Protein AF-A0A196SJ49-F1 (afdb_monomer_lite)

Foldseek 3Di:
DEAEALPDQDLVPAQDEDADEQDQPAAEAHYHHNDHQQYQ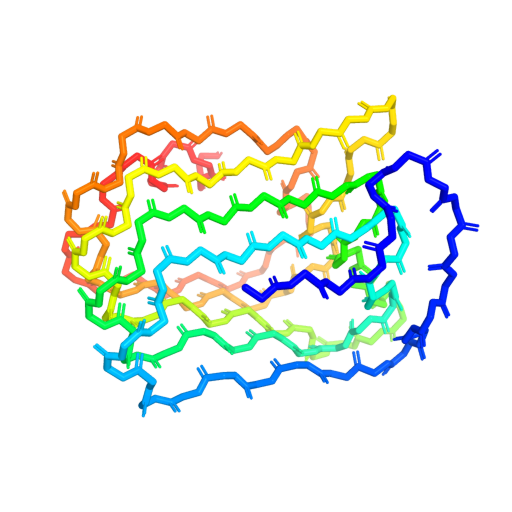YYHDENHANHAYYEYHANHQQHNLPDPRREYYAENHQNHAEDEYDDDHFQHQHNHAEYEAYRPQNHAYYYGPNHPVRYHYYHYYDHRYPVVVVVD

Radius of gyration: 13.35 Å; chains: 1; bounding box: 31×32×30 Å

InterPro domains:
  IPR032675 Leucine-rich repeat domain superfamily [G3DSA:3.80.10.10] (4-129)

Organism: Blastocystis sp. subtype 1 (strain ATCC 50177 / NandII) (NCBI:txid478820)

Structure (mmCIF, N/CA/C/O backbone):
data_AF-A0A196SJ49-F1
#
_entry.id   AF-A0A196SJ49-F1
#
loop_
_atom_site.group_PDB
_atom_site.id
_atom_site.type_symbol
_atom_site.label_atom_id
_atom_site.label_alt_id
_atom_site.label_comp_id
_atom_site.label_asym_id
_atom_site.label_entity_id
_atom_site.label_seq_id
_atom_site.pdbx_PDB_ins_code
_atom_site.Cartn_x
_atom_site.Cartn_y
_atom_site.Cartn_z
_atom_site.occupancy
_atom_site.B_iso_or_equiv
_atom_site.auth_seq_id
_atom_site.auth_comp_id
_atom_site.auth_asym_id
_atom_site.auth_atom_id
_atom_site.pdbx_PDB_model_num
ATOM 1 N N . MET A 1 1 ? -11.514 -10.334 -0.960 1.00 74.88 1 MET A N 1
ATOM 2 C CA . MET A 1 1 ? -11.304 -10.420 -2.417 1.00 74.88 1 MET A CA 1
ATOM 3 C C . MET A 1 1 ? -9.880 -10.867 -2.589 1.00 74.88 1 MET A C 1
ATOM 5 O O . MET A 1 1 ? -9.000 -10.219 -2.029 1.00 74.88 1 MET A O 1
ATOM 9 N N . ASP A 1 2 ? -9.698 -11.967 -3.303 1.00 69.19 2 ASP A N 1
ATOM 10 C CA . ASP A 1 2 ? -8.386 -12.555 -3.530 1.00 69.19 2 ASP A CA 1
ATOM 11 C C . ASP A 1 2 ? -8.040 -12.344 -5.001 1.00 69.19 2 ASP A C 1
ATOM 13 O O . ASP A 1 2 ? -8.833 -12.682 -5.881 1.00 69.19 2 ASP A O 1
ATOM 17 N N . ILE A 1 3 ? -6.898 -11.711 -5.261 1.00 69.75 3 ILE A N 1
ATOM 18 C CA . ILE A 1 3 ? -6.415 -11.431 -6.614 1.00 69.75 3 ILE A CA 1
ATOM 19 C C . ILE A 1 3 ? -5.049 -12.086 -6.779 1.00 69.75 3 ILE A C 1
ATOM 21 O O . ILE A 1 3 ? -4.051 -11.569 -6.282 1.00 69.75 3 ILE A O 1
ATOM 25 N N . GLY A 1 4 ? -5.007 -13.209 -7.498 1.00 57.66 4 GLY A N 1
ATOM 26 C CA . GLY A 1 4 ? -3.800 -14.024 -7.663 1.00 57.66 4 GLY A CA 1
ATOM 27 C C . GLY A 1 4 ? -3.528 -14.955 -6.475 1.00 57.66 4 GLY A C 1
ATOM 28 O O . GLY A 1 4 ? -4.192 -14.888 -5.442 1.00 57.66 4 GLY A O 1
ATOM 29 N N . CYS A 1 5 ? -2.551 -15.850 -6.636 1.00 54.16 5 CYS A N 1
ATOM 30 C CA . CYS A 1 5 ? -2.076 -16.726 -5.565 1.00 54.16 5 CYS A CA 1
ATOM 31 C C . CYS A 1 5 ? -0.872 -16.073 -4.874 1.00 54.16 5 CYS A C 1
ATOM 33 O O . CYS A 1 5 ? 0.047 -15.606 -5.544 1.00 54.16 5 CYS A O 1
ATOM 35 N N . VAL A 1 6 ? -0.880 -16.015 -3.540 1.00 56.84 6 VAL A N 1
ATOM 3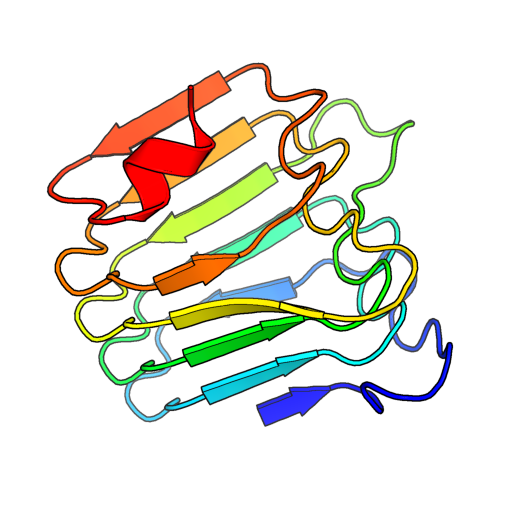6 C CA . VAL A 1 6 ? 0.213 -15.416 -2.742 1.00 56.84 6 VAL A CA 1
ATOM 37 C C . VAL A 1 6 ? 1.528 -16.178 -2.935 1.00 56.84 6 VAL A C 1
ATOM 39 O O . VAL A 1 6 ? 2.589 -15.563 -2.917 1.00 56.84 6 VAL A O 1
ATOM 42 N N . ASP A 1 7 ? 1.438 -17.470 -3.254 1.00 54.31 7 ASP A N 1
ATOM 43 C CA . ASP A 1 7 ? 2.579 -18.384 -3.342 1.00 54.31 7 ASP A CA 1
ATOM 44 C C . ASP A 1 7 ? 3.108 -18.606 -4.774 1.00 54.31 7 ASP A C 1
ATOM 46 O O . ASP A 1 7 ? 4.083 -19.331 -4.965 1.00 54.31 7 ASP A O 1
ATOM 50 N N . LEU A 1 8 ? 2.493 -18.002 -5.802 1.00 53.53 8 LEU A N 1
ATOM 51 C CA . LEU A 1 8 ? 2.914 -18.150 -7.203 1.00 53.53 8 LEU A CA 1
ATOM 52 C C . LEU A 1 8 ? 3.214 -16.790 -7.835 1.00 53.53 8 LEU A C 1
ATOM 54 O O . LEU A 1 8 ? 2.376 -15.888 -7.827 1.00 53.53 8 LEU A O 1
ATOM 58 N N . LEU A 1 9 ? 4.394 -16.680 -8.452 1.00 51.44 9 LEU A N 1
ATOM 59 C CA . LEU A 1 9 ? 4.791 -15.536 -9.273 1.00 51.44 9 LEU A CA 1
ATOM 60 C C . LEU A 1 9 ? 3.894 -15.484 -10.510 1.00 51.44 9 LEU A C 1
ATOM 62 O O . LEU A 1 9 ? 4.105 -16.205 -11.485 1.00 51.44 9 LEU A O 1
ATOM 66 N N . SER A 1 10 ? 2.851 -14.665 -10.458 1.00 55.34 10 SER A N 1
ATOM 67 C CA . SER A 1 10 ? 1.924 -14.504 -11.568 1.00 55.34 10 SER A CA 1
ATOM 68 C C . SER A 1 10 ? 1.679 -13.017 -11.761 1.00 55.34 10 SER A C 1
ATOM 70 O O . SER A 1 10 ? 1.013 -12.373 -10.957 1.00 55.34 10 SER A O 1
ATOM 72 N N . CYS A 1 11 ? 2.218 -12.439 -12.839 1.00 58.91 11 CYS A N 1
ATOM 73 C CA . CYS A 1 11 ? 1.974 -11.030 -13.147 1.00 58.91 11 CYS A CA 1
ATOM 74 C C . CYS A 1 11 ? 0.578 -10.823 -13.758 1.00 58.91 11 CYS A C 1
ATOM 76 O O . CYS A 1 11 ? 0.440 -10.306 -14.865 1.00 58.91 11 CYS A O 1
ATOM 78 N N . VAL A 1 12 ? -0.471 -11.263 -13.051 1.00 62.25 12 VAL A N 1
ATOM 79 C CA . VAL A 1 12 ? -1.860 -11.322 -13.547 1.00 62.25 12 VAL A CA 1
ATOM 80 C C . VAL A 1 12 ? -2.383 -9.935 -13.952 1.00 62.25 12 VAL A C 1
ATOM 82 O O . VAL A 1 12 ? -3.321 -9.837 -14.734 1.00 62.25 12 VAL A O 1
ATOM 85 N N . PHE A 1 13 ? -1.738 -8.859 -13.485 1.00 74.81 13 PHE A N 1
ATOM 86 C CA . PHE A 1 13 ? -2.115 -7.473 -13.765 1.00 74.81 13 PHE A CA 1
ATOM 87 C C . PHE A 1 13 ? -0.904 -6.535 -13.922 1.00 74.81 13 PHE A C 1
ATOM 89 O O . PHE A 1 13 ? -0.930 -5.404 -13.441 1.00 74.81 13 PHE A O 1
ATOM 96 N N . CYS A 1 14 ? 0.173 -6.998 -14.567 1.00 78.69 14 CYS A N 1
ATOM 97 C CA . CYS A 1 14 ? 1.337 -6.160 -14.894 1.00 78.69 14 CYS A CA 1
ATOM 98 C C . CYS A 1 14 ? 0.900 -4.806 -15.494 1.00 78.69 14 CYS A C 1
ATOM 100 O O . CYS A 1 14 ? 0.108 -4.780 -16.435 1.00 78.69 14 CYS A O 1
ATOM 102 N N . PHE A 1 15 ? 1.432 -3.699 -14.968 1.00 85.19 15 PHE A N 1
ATOM 103 C CA . PHE A 1 15 ? 1.126 -2.312 -15.366 1.00 85.19 15 PHE A CA 1
ATOM 104 C C . PHE A 1 15 ? -0.304 -1.816 -15.107 1.00 85.19 15 PHE A C 1
ATOM 106 O O . PHE A 1 15 ? -0.585 -0.638 -15.332 1.00 85.19 15 PHE A O 1
ATOM 113 N N . ALA A 1 16 ? -1.215 -2.662 -14.625 1.00 91.00 16 ALA A N 1
ATOM 114 C CA . ALA A 1 16 ? -2.564 -2.218 -14.309 1.00 91.00 16 ALA A CA 1
ATOM 115 C C . ALA A 1 16 ? -2.577 -1.403 -13.009 1.00 91.00 16 ALA A C 1
ATOM 117 O O . ALA A 1 16 ? -1.851 -1.695 -12.058 1.00 91.00 16 ALA A O 1
ATOM 118 N N . ASN A 1 17 ? -3.457 -0.408 -12.957 1.00 94.06 17 ASN A N 1
ATOM 119 C CA . ASN A 1 17 ? -3.767 0.333 -11.739 1.00 94.06 17 ASN A CA 1
ATOM 120 C C . ASN A 1 17 ? -4.953 -0.315 -11.018 1.00 94.06 17 ASN A C 1
ATOM 122 O O . ASN A 1 17 ? -5.775 -0.986 -11.648 1.00 94.06 17 ASN A O 1
ATOM 126 N N . LEU A 1 18 ? -5.070 -0.078 -9.712 1.00 96.12 18 LEU A N 1
ATOM 127 C CA . LEU A 1 18 ? -6.206 -0.547 -8.921 1.00 96.12 18 LEU A CA 1
ATOM 128 C C . LEU A 1 18 ? -6.837 0.606 -8.148 1.00 96.12 18 LEU A C 1
ATOM 130 O O . LEU A 1 18 ? -6.165 1.288 -7.380 1.00 96.12 18 LEU A O 1
ATOM 134 N N . GLU A 1 19 ? -8.148 0.768 -8.298 1.00 97.75 19 GLU A N 1
ATOM 135 C CA . GLU A 1 19 ? -8.932 1.706 -7.501 1.00 97.75 19 GLU A CA 1
ATOM 136 C C . GLU A 1 19 ? -10.158 1.002 -6.930 1.00 97.75 19 GLU A C 1
ATOM 138 O O . GLU A 1 19 ? -11.040 0.563 -7.666 1.00 97.75 19 GLU A O 1
ATOM 143 N N . LEU A 1 20 ? -10.212 0.895 -5.605 1.00 97.81 20 LEU A N 1
ATOM 144 C CA . LEU A 1 20 ? -11.351 0.368 -4.868 1.00 97.81 20 LEU A CA 1
ATOM 145 C C . LEU A 1 20 ? -11.906 1.485 -3.994 1.00 97.81 20 LEU A C 1
ATOM 147 O O . LEU A 1 20 ? -11.235 1.954 -3.074 1.00 97.81 20 LEU A O 1
ATOM 151 N N . ARG A 1 21 ? -13.136 1.903 -4.301 1.00 98.44 21 ARG A N 1
ATOM 152 C CA . ARG A 1 21 ? -13.823 2.994 -3.610 1.00 98.44 21 ARG A CA 1
ATOM 153 C C . ARG A 1 21 ? -15.213 2.567 -3.172 1.00 98.44 21 ARG A C 1
ATOM 155 O O . ARG A 1 21 ? -15.887 1.862 -3.921 1.00 98.44 21 ARG A O 1
ATOM 162 N N . ASN A 1 22 ? -15.662 3.047 -2.015 1.00 98.06 22 ASN A N 1
ATOM 163 C CA . ASN A 1 22 ? -17.053 2.920 -1.565 1.00 98.06 22 ASN A CA 1
ATOM 164 C C . ASN A 1 22 ? -17.558 1.467 -1.532 1.00 98.06 22 ASN A C 1
ATOM 166 O O . ASN A 1 22 ? -18.639 1.153 -2.036 1.00 98.06 22 ASN A O 1
ATOM 170 N N . LEU A 1 23 ? -16.777 0.560 -0.938 1.00 97.56 23 LEU A N 1
ATOM 171 C CA . LEU A 1 23 ? -17.156 -0.850 -0.786 1.00 97.56 23 LEU A CA 1
ATOM 172 C C . LEU A 1 23 ? -17.475 -1.152 0.686 1.00 97.56 23 LEU A C 1
ATOM 174 O O . LEU A 1 23 ? -16.639 -1.708 1.403 1.00 97.56 23 LEU A O 1
ATOM 178 N N . PRO A 1 24 ? -18.702 -0.854 1.156 1.00 96.62 24 PRO A N 1
ATOM 179 C CA . PRO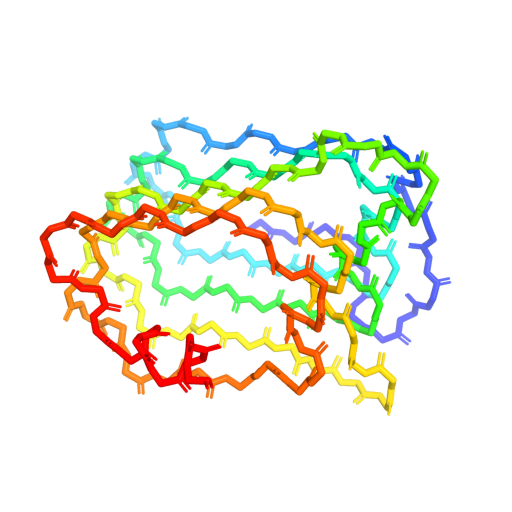 A 1 24 ? -19.055 -0.901 2.575 1.00 96.62 24 PRO A CA 1
ATOM 180 C C . PRO A 1 24 ? -19.104 -2.312 3.165 1.00 96.62 24 PRO A C 1
ATOM 182 O O . PRO A 1 24 ? -19.275 -2.461 4.364 1.00 96.62 24 PRO A O 1
ATOM 185 N N . LYS A 1 25 ? -18.997 -3.361 2.343 1.00 97.44 25 LYS A N 1
ATOM 186 C CA . LYS A 1 25 ? -19.029 -4.762 2.794 1.00 97.44 25 LYS A CA 1
ATOM 187 C C . LYS A 1 25 ? -17.683 -5.473 2.648 1.00 97.44 25 LYS A C 1
ATOM 189 O O . LYS A 1 25 ? -17.576 -6.639 3.028 1.00 97.44 25 LYS A O 1
ATOM 194 N N . LEU A 1 26 ? -16.678 -4.822 2.061 1.00 97.94 26 LEU A N 1
ATOM 195 C CA . LEU A 1 26 ? -15.387 -5.449 1.805 1.00 97.94 26 LEU A CA 1
ATOM 196 C C . LEU A 1 26 ? -14.597 -5.560 3.113 1.00 97.94 26 LEU A C 1
ATOM 198 O O . LEU A 1 26 ? -14.308 -4.551 3.740 1.00 97.94 26 LEU A O 1
ATOM 202 N N . LYS A 1 27 ? -14.244 -6.790 3.503 1.00 97.62 27 LYS A N 1
ATOM 203 C CA . LYS A 1 27 ? -13.587 -7.073 4.793 1.00 97.62 27 LYS A CA 1
ATOM 204 C C . LYS A 1 27 ? -12.091 -7.342 4.701 1.00 97.62 27 LYS A C 1
ATOM 206 O O . LYS A 1 27 ? -11.351 -7.014 5.621 1.00 97.62 27 LYS A O 1
ATOM 211 N N . ALA A 1 28 ? -11.641 -7.946 3.607 1.00 97.44 28 ALA A N 1
ATOM 212 C CA . ALA A 1 28 ? -10.247 -8.331 3.438 1.00 97.44 28 ALA A CA 1
ATOM 213 C C . ALA A 1 28 ? -9.816 -8.237 1.975 1.00 97.44 28 ALA A C 1
ATOM 215 O O . ALA A 1 28 ? -10.588 -8.569 1.061 1.00 97.44 28 ALA A O 1
ATOM 216 N N . LEU A 1 29 ? -8.564 -7.834 1.787 1.00 97.50 29 LEU A N 1
ATOM 217 C CA . LEU A 1 29 ? -7.865 -7.808 0.510 1.00 97.50 29 LEU A CA 1
ATOM 218 C C . LEU A 1 29 ? -6.614 -8.678 0.598 1.00 97.50 29 LEU A C 1
ATOM 220 O O . LEU A 1 29 ? -5.790 -8.489 1.494 1.00 97.50 29 LEU A O 1
ATOM 224 N N . ARG A 1 30 ? -6.481 -9.620 -0.335 1.00 95.50 30 ARG A N 1
ATOM 225 C CA . ARG A 1 30 ? -5.288 -10.453 -0.484 1.00 95.50 30 ARG A CA 1
ATOM 226 C C . ARG A 1 30 ? -4.819 -10.378 -1.927 1.00 95.50 30 ARG A C 1
ATOM 228 O O . ARG A 1 30 ? -5.600 -10.608 -2.852 1.00 95.50 30 ARG A O 1
ATOM 235 N N . PHE A 1 31 ? -3.549 -10.053 -2.102 1.00 92.38 31 PHE A N 1
ATOM 236 C CA . PHE A 1 31 ? -2.921 -9.912 -3.406 1.00 92.38 31 PHE A CA 1
ATOM 237 C C . PHE A 1 31 ? -1.791 -10.923 -3.540 1.00 92.38 31 PHE A C 1
ATOM 239 O O . PHE A 1 31 ? -0.965 -11.051 -2.638 1.00 92.38 31 PHE A O 1
ATOM 246 N N . GLY A 1 32 ? -1.782 -11.637 -4.660 1.00 90.25 32 GLY A N 1
ATOM 247 C CA . GLY A 1 32 ? -0.792 -12.649 -4.985 1.00 90.25 32 GLY A CA 1
ATOM 248 C C . GLY A 1 32 ? 0.615 -12.093 -5.198 1.00 90.25 32 GLY A C 1
ATOM 249 O O . GLY A 1 32 ? 0.802 -10.877 -5.269 1.00 90.25 32 GLY A O 1
ATOM 250 N N . GLY A 1 33 ? 1.597 -12.982 -5.358 1.00 89.81 33 GLY A N 1
ATOM 251 C CA . GLY A 1 33 ? 2.927 -12.585 -5.819 1.00 89.81 33 GLY A CA 1
ATOM 252 C C . GLY A 1 33 ? 2.844 -11.920 -7.198 1.00 89.81 33 GLY A C 1
ATOM 253 O O . GLY A 1 33 ? 2.134 -12.404 -8.076 1.00 89.81 33 GLY A O 1
ATOM 254 N N . ASP A 1 34 ? 3.541 -10.800 -7.383 1.00 89.94 34 ASP A N 1
ATOM 255 C CA . ASP A 1 34 ? 3.540 -9.963 -8.594 1.00 89.94 34 ASP A CA 1
ATOM 256 C C . ASP A 1 34 ? 2.194 -9.326 -8.982 1.00 89.94 34 ASP A C 1
ATOM 258 O O . ASP A 1 34 ? 2.069 -8.712 -10.048 1.00 89.94 34 ASP A O 1
ATOM 262 N N . ALA A 1 35 ? 1.183 -9.393 -8.113 1.00 90.62 35 ALA A N 1
ATOM 263 C CA . ALA A 1 35 ? -0.092 -8.734 -8.363 1.00 90.62 35 ALA A CA 1
ATOM 264 C C . ALA A 1 35 ? 0.104 -7.214 -8.516 1.00 90.62 35 ALA A C 1
ATOM 266 O O . ALA A 1 35 ? 0.672 -6.552 -7.643 1.00 90.62 35 ALA A O 1
ATOM 267 N N . PHE A 1 36 ? -0.376 -6.664 -9.637 1.00 92.56 36 PHE A N 1
ATOM 268 C CA . PHE A 1 36 ? -0.235 -5.244 -9.988 1.00 92.56 36 PHE A CA 1
ATOM 269 C C . PHE A 1 36 ? 1.219 -4.743 -9.968 1.00 92.56 36 PHE A C 1
ATOM 271 O O . PHE A 1 36 ? 1.489 -3.582 -9.659 1.00 92.56 36 PHE A O 1
ATOM 278 N N . GLN A 1 37 ? 2.189 -5.607 -10.284 1.00 92.44 37 GLN A N 1
ATOM 279 C CA . GLN A 1 37 ? 3.569 -5.163 -10.448 1.00 92.44 37 GLN A CA 1
ATOM 280 C C . GLN A 1 37 ? 3.652 -4.103 -11.558 1.00 92.44 37 GLN A C 1
ATOM 282 O O . GLN A 1 37 ? 2.992 -4.206 -12.595 1.00 92.44 37 GLN A O 1
ATOM 287 N N . ARG A 1 38 ? 4.494 -3.088 -11.351 1.00 93.69 38 ARG A N 1
ATOM 288 C CA . ARG A 1 38 ? 4.656 -1.923 -12.231 1.00 93.69 38 ARG A CA 1
ATOM 289 C C . ARG A 1 38 ? 3.376 -1.104 -12.409 1.00 93.69 38 ARG A C 1
ATOM 291 O O . ARG A 1 38 ? 3.239 -0.422 -13.419 1.00 93.69 38 ARG A O 1
ATOM 298 N N . CYS A 1 39 ? 2.452 -1.154 -11.451 1.00 95.44 39 CYS A N 1
ATOM 299 C CA . CYS A 1 39 ? 1.361 -0.191 -11.397 1.00 95.44 39 CYS A CA 1
ATOM 300 C C . CYS A 1 39 ? 1.902 1.232 -11.220 1.00 95.44 39 CYS A C 1
ATOM 302 O O . CYS A 1 39 ? 2.983 1.440 -10.656 1.00 95.44 39 CYS A O 1
ATOM 304 N N . ASN A 1 40 ? 1.096 2.204 -11.628 1.00 96.88 40 ASN A N 1
ATOM 305 C CA . ASN A 1 40 ? 1.360 3.620 -11.400 1.00 96.88 40 ASN A CA 1
ATOM 306 C C . ASN A 1 40 ? 0.459 4.183 -10.290 1.00 96.88 40 ASN A C 1
ATOM 308 O O . ASN A 1 40 ? 0.776 5.201 -9.679 1.00 96.88 40 ASN A O 1
ATOM 312 N N . ARG A 1 41 ? -0.670 3.523 -10.006 1.00 97.69 41 ARG A N 1
ATOM 313 C CA . ARG A 1 41 ? -1.673 4.020 -9.068 1.00 97.69 41 ARG A CA 1
ATOM 314 C C . ARG A 1 41 ? -2.370 2.908 -8.290 1.00 97.69 41 ARG A C 1
ATOM 316 O O . ARG A 1 41 ? -2.893 1.961 -8.882 1.00 97.69 41 ARG A O 1
ATOM 323 N N . LEU A 1 42 ? -2.435 3.084 -6.970 1.00 98.12 42 LEU A N 1
ATOM 324 C CA . LEU A 1 42 ? -3.266 2.297 -6.060 1.00 98.12 42 LEU A CA 1
ATOM 325 C C . LEU A 1 42 ? -4.123 3.229 -5.196 1.00 98.12 42 LEU A C 1
ATOM 327 O O . LEU A 1 42 ? -3.588 4.039 -4.441 1.00 98.12 42 LEU A O 1
ATOM 331 N N . VAL A 1 43 ? -5.446 3.074 -5.265 1.00 98.62 43 VAL A N 1
ATOM 332 C CA . VAL A 1 43 ? -6.403 3.792 -4.414 1.00 98.62 43 VAL A CA 1
ATOM 333 C C . VAL A 1 43 ? -7.262 2.804 -3.640 1.00 98.62 43 VAL A C 1
ATOM 335 O O . VAL A 1 43 ? -7.982 2.007 -4.240 1.00 98.62 43 VAL A O 1
ATOM 338 N N . LEU A 1 44 ? -7.222 2.897 -2.313 1.00 98.62 44 LEU A N 1
ATOM 339 C CA . LEU A 1 44 ? -8.130 2.215 -1.394 1.00 98.62 44 LEU A CA 1
ATOM 340 C C . LEU A 1 44 ? -8.815 3.278 -0.534 1.00 98.62 44 LEU A C 1
ATOM 342 O O . LEU A 1 44 ? -8.188 3.882 0.339 1.00 98.62 44 LEU A O 1
ATOM 346 N N . GLU A 1 45 ? -10.090 3.531 -0.814 1.00 98.69 45 GLU A N 1
ATOM 347 C CA . GLU A 1 45 ? -10.824 4.662 -0.248 1.00 98.69 45 GLU A CA 1
ATOM 348 C C . GLU A 1 45 ? -12.236 4.258 0.186 1.00 98.69 45 GLU A C 1
ATOM 350 O O . GLU A 1 45 ? -12.932 3.530 -0.521 1.00 98.69 45 GLU A O 1
ATOM 355 N N . ASP A 1 46 ? -12.664 4.734 1.355 1.00 98.62 46 ASP A N 1
ATOM 356 C CA . ASP A 1 46 ? -14.018 4.523 1.880 1.00 98.62 46 ASP A CA 1
ATOM 357 C C . ASP A 1 46 ? -14.401 3.031 1.932 1.00 98.62 46 ASP A C 1
ATOM 359 O O . ASP A 1 46 ? -15.394 2.567 1.357 1.00 98.62 46 ASP A O 1
ATOM 363 N N . LEU A 1 47 ? -13.574 2.258 2.646 1.00 98.62 47 LEU A N 1
ATOM 364 C CA . LEU A 1 47 ? -13.758 0.822 2.886 1.00 98.62 47 LEU A CA 1
ATOM 365 C C . LEU A 1 47 ? -13.990 0.590 4.394 1.00 98.62 47 LEU A C 1
ATOM 367 O O . LEU A 1 47 ? -13.106 0.092 5.096 1.00 98.62 47 LEU A O 1
ATOM 371 N N . PRO A 1 48 ? -15.166 0.973 4.932 1.00 98.25 48 PRO A N 1
ATOM 372 C CA . PRO A 1 48 ? -15.406 1.070 6.376 1.00 98.25 48 PRO A CA 1
ATOM 373 C C . PRO A 1 48 ? -15.333 -0.266 7.124 1.00 98.25 48 PRO A C 1
ATOM 375 O O . PRO A 1 48 ? -15.063 -0.279 8.322 1.00 98.25 48 PRO A O 1
ATOM 378 N N . GLU A 1 49 ? -15.550 -1.385 6.430 1.00 98.56 49 GLU A N 1
ATOM 379 C CA . GLU A 1 49 ? -15.499 -2.733 7.008 1.00 98.56 49 GLU A CA 1
ATOM 380 C C . GLU A 1 49 ? -14.177 -3.465 6.741 1.00 98.56 49 GLU A C 1
ATOM 382 O O . GLU A 1 49 ? -14.026 -4.612 7.164 1.00 98.56 49 GLU A O 1
ATOM 387 N N . LEU A 1 50 ? -13.214 -2.831 6.060 1.00 98.75 50 LEU A N 1
ATOM 388 C CA . LEU A 1 50 ? -11.945 -3.462 5.713 1.00 98.75 50 LEU A CA 1
ATOM 389 C C . LEU A 1 50 ? -11.071 -3.601 6.958 1.00 98.75 50 LEU A C 1
ATOM 391 O O . LEU A 1 50 ? -10.696 -2.608 7.571 1.00 98.75 50 LEU A O 1
ATOM 395 N N . THR A 1 51 ? -10.710 -4.835 7.303 1.00 98.62 51 THR A N 1
ATOM 396 C CA . THR A 1 51 ? -9.913 -5.143 8.496 1.00 98.62 51 THR A CA 1
ATOM 397 C C . THR A 1 51 ? -8.470 -5.504 8.183 1.00 98.62 51 THR A C 1
ATOM 399 O O . THR A 1 51 ? -7.599 -5.280 9.026 1.00 98.62 51 THR A O 1
ATOM 402 N N . SER A 1 52 ? -8.201 -6.051 6.994 1.00 98.38 52 SER A N 1
ATOM 403 C CA . SER A 1 52 ? -6.873 -6.542 6.623 1.00 98.38 52 SER A CA 1
ATOM 404 C C . SER A 1 52 ? -6.540 -6.362 5.143 1.00 98.38 52 SER A C 1
ATOM 406 O O . SER A 1 52 ? -7.375 -6.575 4.258 1.00 98.38 52 SER A O 1
ATOM 408 N N . ILE A 1 53 ? -5.278 -6.009 4.891 1.00 98.12 53 ILE A N 1
ATOM 409 C CA . ILE A 1 53 ? -4.646 -6.004 3.572 1.00 98.12 53 ILE A CA 1
ATOM 410 C C . ILE A 1 53 ? -3.371 -6.845 3.658 1.00 98.12 53 ILE A C 1
ATOM 412 O O . ILE A 1 53 ? -2.511 -6.578 4.499 1.00 98.12 53 ILE A O 1
ATOM 416 N N . GLN A 1 54 ? -3.254 -7.832 2.774 1.00 96.88 54 GLN A N 1
ATOM 417 C CA . GLN A 1 54 ? -2.072 -8.679 2.638 1.00 96.88 54 GLN A CA 1
ATOM 418 C C . GLN A 1 54 ? -1.594 -8.677 1.188 1.00 96.88 54 GLN A C 1
ATOM 420 O O . GLN A 1 54 ? -2.383 -8.876 0.262 1.00 96.88 54 GLN A O 1
ATOM 425 N N . MET A 1 55 ? -0.301 -8.455 0.999 1.00 94.88 55 MET A N 1
ATOM 426 C CA . MET A 1 55 ? 0.366 -8.424 -0.298 1.00 94.88 55 MET A CA 1
ATOM 427 C C . MET A 1 55 ? 1.432 -9.514 -0.360 1.00 94.88 55 MET A C 1
ATOM 429 O O . MET A 1 55 ? 2.214 -9.659 0.573 1.00 94.88 55 MET A O 1
ATOM 433 N N . GLY A 1 56 ? 1.463 -10.272 -1.452 1.00 92.69 56 GLY A N 1
ATOM 434 C CA . GLY A 1 56 ? 2.527 -11.229 -1.731 1.00 92.69 56 GLY A CA 1
ATOM 435 C C . GLY A 1 56 ? 3.807 -10.563 -2.236 1.00 92.69 56 GLY A C 1
ATOM 436 O O . GLY A 1 56 ? 3.924 -9.335 -2.314 1.00 92.69 56 GLY A O 1
ATOM 437 N N . GLU A 1 57 ? 4.768 -11.400 -2.621 1.00 90.19 57 GLU A N 1
ATOM 438 C CA . GLU A 1 57 ? 6.074 -10.960 -3.106 1.00 90.19 57 GLU A CA 1
ATOM 439 C C . GLU A 1 57 ? 5.933 -9.981 -4.281 1.00 90.19 57 GLU A C 1
ATOM 441 O O . GLU A 1 57 ? 5.190 -10.256 -5.218 1.00 90.19 57 GLU A O 1
ATOM 446 N N . ARG A 1 58 ? 6.646 -8.842 -4.252 1.00 90.44 58 ARG A N 1
ATOM 447 C CA . ARG A 1 58 ? 6.666 -7.828 -5.336 1.00 90.44 58 ARG A CA 1
ATOM 448 C C . ARG A 1 58 ? 5.293 -7.263 -5.763 1.00 90.44 58 ARG A C 1
ATOM 450 O O . ARG A 1 58 ? 5.220 -6.474 -6.710 1.00 90.44 58 ARG A O 1
ATOM 457 N N . ALA A 1 59 ? 4.211 -7.589 -5.054 1.00 92.56 59 ALA A N 1
ATOM 458 C CA . ALA A 1 59 ? 2.894 -7.026 -5.317 1.00 92.56 59 ALA A CA 1
ATOM 459 C C . ALA A 1 59 ? 2.913 -5.515 -5.063 1.00 92.56 59 ALA A C 1
ATOM 461 O O . ALA A 1 59 ? 3.451 -5.066 -4.048 1.00 92.56 59 ALA A O 1
ATOM 462 N N . PHE A 1 60 ? 2.345 -4.730 -5.978 1.00 94.62 60 PHE A N 1
ATOM 463 C CA . PHE A 1 60 ? 2.397 -3.261 -5.947 1.00 94.62 60 PHE A CA 1
ATOM 464 C C . PHE A 1 60 ? 3.813 -2.673 -5.801 1.00 94.62 60 PHE A C 1
ATOM 466 O O . PHE A 1 60 ? 4.003 -1.620 -5.187 1.00 94.62 60 PHE A O 1
ATOM 473 N N . THR A 1 61 ? 4.840 -3.328 -6.344 1.00 95.06 61 THR A N 1
ATOM 474 C CA . THR A 1 61 ? 6.085 -2.624 -6.674 1.00 95.06 61 THR A CA 1
ATOM 475 C C . THR A 1 61 ? 5.791 -1.688 -7.844 1.00 95.06 61 THR A C 1
ATOM 477 O O . THR A 1 61 ? 5.489 -2.164 -8.938 1.00 95.06 61 THR A O 1
ATOM 480 N N . PHE A 1 62 ? 5.852 -0.374 -7.621 1.00 96.06 62 PHE A N 1
ATOM 481 C CA . PHE A 1 62 ? 5.479 0.616 -8.631 1.00 96.06 62 PHE A CA 1
ATOM 482 C C . PHE A 1 62 ? 6.491 0.671 -9.779 1.00 96.06 62 PHE A C 1
ATOM 484 O O . PHE A 1 62 ? 7.629 0.199 -9.673 1.00 96.06 62 PHE A O 1
ATOM 491 N N . ASN A 1 63 ? 6.070 1.242 -10.905 1.00 95.00 63 ASN A N 1
ATOM 492 C CA . ASN A 1 63 ? 6.926 1.399 -12.070 1.00 95.00 63 ASN A CA 1
ATOM 493 C C . ASN A 1 63 ? 8.045 2.423 -11.811 1.00 95.00 63 ASN A C 1
ATOM 495 O O . ASN A 1 63 ? 7.793 3.619 -11.715 1.00 95.00 63 ASN A O 1
ATOM 499 N N . ALA A 1 64 ? 9.299 1.974 -11.769 1.00 94.31 64 ALA A N 1
ATOM 500 C CA . ALA A 1 64 ? 10.457 2.840 -11.525 1.00 94.31 64 ALA A CA 1
ATOM 501 C C . ALA A 1 64 ? 10.692 3.919 -12.603 1.00 94.31 64 ALA A C 1
ATOM 503 O O . ALA A 1 64 ? 11.425 4.871 -12.354 1.00 94.31 64 ALA A O 1
ATOM 504 N N . GLN A 1 65 ? 10.114 3.764 -13.798 1.00 93.12 65 GLN A N 1
ATOM 505 C CA . GLN A 1 65 ? 10.228 4.740 -14.888 1.00 93.12 65 GLN A CA 1
ATOM 506 C C . GLN A 1 65 ? 9.092 5.771 -14.887 1.00 93.12 65 GLN A C 1
ATOM 508 O O . GLN A 1 65 ? 9.167 6.749 -15.626 1.00 93.12 65 GLN A O 1
ATOM 513 N N . GLU A 1 66 ? 8.051 5.566 -14.077 1.00 91.06 66 GLU A N 1
ATOM 514 C CA . GLU A 1 66 ? 6.906 6.466 -14.012 1.00 91.06 66 GLU A CA 1
ATOM 515 C C . GLU A 1 66 ? 7.166 7.601 -13.005 1.00 91.06 66 GLU A C 1
ATOM 517 O O . GLU A 1 66 ? 7.327 7.335 -11.811 1.00 91.06 66 GLU A O 1
ATOM 522 N N . PRO A 1 67 ? 7.172 8.879 -13.429 1.00 88.38 67 PRO A N 1
ATOM 523 C CA . PRO A 1 67 ? 7.370 10.003 -12.515 1.00 88.38 67 PRO A CA 1
ATOM 524 C C . PRO A 1 67 ? 6.202 10.211 -11.538 1.00 88.38 67 PRO A C 1
ATOM 526 O O . PRO A 1 67 ? 6.414 10.764 -10.456 1.00 88.38 67 PRO A O 1
ATOM 529 N N . HIS A 1 68 ? 4.989 9.752 -11.858 1.00 91.31 68 HIS A N 1
ATOM 530 C CA . HIS A 1 68 ? 3.773 10.045 -11.090 1.00 91.31 68 HIS A CA 1
ATOM 531 C C . HIS A 1 68 ? 3.141 8.821 -10.414 1.00 91.31 68 HIS A C 1
ATOM 533 O O . HIS A 1 68 ? 1.935 8.604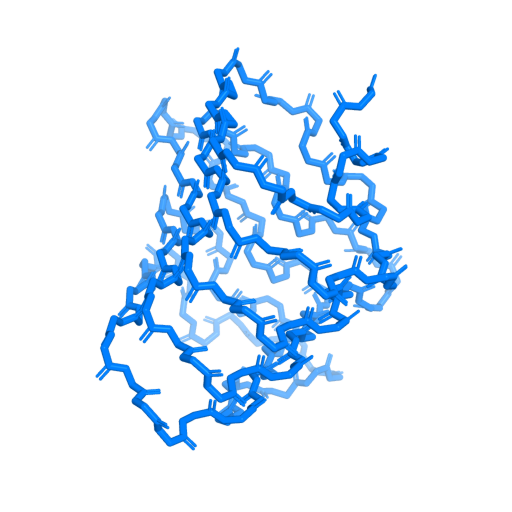 -10.496 1.00 91.31 68 HIS A O 1
ATOM 539 N N . ASN A 1 69 ? 3.947 8.050 -9.683 1.00 96.88 69 ASN A N 1
ATOM 540 C CA . ASN A 1 69 ? 3.442 6.941 -8.876 1.00 96.88 69 ASN A CA 1
ATOM 541 C C . ASN A 1 69 ? 2.686 7.421 -7.626 1.00 96.88 69 ASN A C 1
ATOM 543 O O . ASN A 1 69 ? 3.262 8.119 -6.782 1.00 96.88 69 ASN A O 1
ATOM 547 N N . GLU A 1 70 ? 1.427 7.003 -7.485 1.00 97.94 70 GLU A N 1
ATOM 548 C CA . GLU A 1 70 ? 0.510 7.457 -6.432 1.00 97.94 70 GLU A CA 1
ATOM 549 C C . GLU A 1 70 ? -0.091 6.295 -5.620 1.00 97.94 70 GLU A C 1
ATOM 551 O O . GLU A 1 70 ? -0.654 5.343 -6.166 1.00 97.94 70 GLU A O 1
ATOM 556 N N . LEU A 1 71 ? -0.020 6.416 -4.292 1.00 98.31 71 LEU A N 1
ATOM 557 C CA . LEU A 1 71 ? -0.719 5.569 -3.327 1.00 98.31 71 LEU A CA 1
ATOM 558 C C . LEU A 1 71 ? -1.685 6.413 -2.494 1.00 98.31 71 LEU A C 1
ATOM 560 O O . LEU A 1 71 ? -1.263 7.358 -1.828 1.00 98.31 71 LEU A O 1
ATOM 564 N N . VAL A 1 72 ? -2.955 6.016 -2.457 1.00 98.69 72 VAL A N 1
ATOM 565 C CA . VAL A 1 72 ? -3.984 6.629 -1.611 1.00 98.69 72 VAL A CA 1
ATOM 566 C C . VAL A 1 72 ? -4.605 5.572 -0.703 1.00 98.69 72 VAL A C 1
ATOM 568 O O . VAL A 1 72 ? -5.192 4.603 -1.183 1.00 98.69 72 VAL A O 1
ATOM 571 N N . LEU A 1 73 ? -4.498 5.782 0.610 1.00 98.38 73 LEU A N 1
ATOM 572 C CA . LEU A 1 73 ? -5.160 5.002 1.655 1.00 98.38 73 LEU A CA 1
ATOM 573 C C . LEU A 1 73 ? -6.010 5.955 2.499 1.00 98.38 73 LEU A C 1
ATOM 575 O O . LEU A 1 73 ? -5.475 6.679 3.338 1.00 98.38 73 LEU A O 1
ATOM 579 N N . ARG A 1 74 ? -7.324 5.982 2.273 1.00 98.62 74 ARG A N 1
ATOM 580 C CA . ARG A 1 74 ? -8.221 6.951 2.916 1.00 98.62 74 ARG A CA 1
ATOM 581 C C . ARG A 1 74 ? -9.437 6.271 3.531 1.00 98.62 74 ARG A C 1
ATOM 583 O O . ARG A 1 74 ? -10.065 5.429 2.898 1.00 98.62 74 ARG A O 1
ATOM 590 N N . ASN A 1 75 ? -9.804 6.697 4.738 1.00 98.38 75 ASN A N 1
ATOM 591 C CA . ASN A 1 75 ? -11.037 6.296 5.418 1.00 98.38 75 ASN A CA 1
ATOM 592 C C . ASN A 1 75 ? -11.178 4.769 5.509 1.00 98.38 75 ASN A C 1
ATOM 594 O O . ASN A 1 75 ? -12.145 4.172 5.029 1.00 98.38 75 ASN A O 1
ATOM 598 N N . LEU A 1 76 ? -10.200 4.137 6.164 1.00 98.50 76 LEU A N 1
ATOM 599 C CA . LEU A 1 76 ? -10.198 2.700 6.459 1.00 98.50 76 LEU A CA 1
ATOM 600 C C . LEU A 1 76 ? -10.271 2.503 7.987 1.00 98.50 76 LEU A C 1
ATOM 602 O O . LEU A 1 76 ? -9.321 2.014 8.604 1.00 98.50 76 LEU A O 1
ATOM 606 N N . PRO A 1 77 ? -11.379 2.916 8.636 1.00 98.31 77 PRO A N 1
ATOM 607 C CA . PRO A 1 77 ? -11.467 3.046 10.088 1.00 98.31 77 PRO A CA 1
ATOM 608 C C . PRO A 1 77 ? -11.260 1.735 10.845 1.00 98.31 77 PRO A C 1
ATOM 610 O O . PRO A 1 77 ? -10.791 1.776 11.975 1.00 98.31 77 PRO A O 1
ATOM 613 N N . LYS A 1 78 ? -11.585 0.586 10.239 1.00 98.69 78 LYS A N 1
ATOM 614 C CA . LYS A 1 78 ? -11.431 -0.743 10.851 1.00 98.69 78 LYS A CA 1
ATOM 615 C C . LYS A 1 78 ? -10.166 -1.480 10.418 1.00 98.69 78 LYS A C 1
ATOM 617 O O . LYS A 1 78 ? -9.968 -2.620 10.840 1.00 98.69 78 LYS A O 1
ATOM 622 N N . LEU A 1 79 ? -9.308 -0.869 9.599 1.00 98.75 79 LEU A N 1
ATOM 623 C CA . LEU A 1 79 ? -8.102 -1.535 9.121 1.00 98.75 79 LEU A CA 1
ATOM 624 C C . LEU A 1 79 ? -7.148 -1.744 10.295 1.00 98.75 79 LEU A C 1
ATOM 626 O O . LEU A 1 79 ? -6.727 -0.783 10.924 1.00 98.75 79 LEU A O 1
ATOM 630 N N . THR A 1 80 ? -6.797 -2.998 10.572 1.00 98.62 80 THR A N 1
ATOM 631 C CA . THR A 1 80 ? -5.926 -3.374 11.699 1.00 98.62 80 THR A CA 1
ATOM 632 C C . THR A 1 80 ? -4.573 -3.904 11.255 1.00 98.62 80 THR A C 1
ATOM 634 O O . THR A 1 80 ? -3.583 -3.709 11.967 1.00 98.62 80 THR A O 1
ATOM 637 N N . THR A 1 81 ? -4.511 -4.535 10.076 1.00 98.44 81 THR A N 1
ATOM 638 C CA . THR A 1 81 ? -3.291 -5.157 9.556 1.00 98.44 81 THR A CA 1
ATOM 639 C C . THR A 1 81 ? -3.003 -4.751 8.113 1.00 98.44 81 THR A C 1
ATOM 641 O O . THR A 1 81 ? -3.864 -4.880 7.239 1.00 98.44 81 THR A O 1
ATOM 644 N N . LEU A 1 82 ? -1.761 -4.344 7.859 1.00 97.75 82 LEU A N 1
ATOM 645 C CA . LEU A 1 82 ? -1.214 -4.079 6.530 1.00 97.75 82 LEU A CA 1
ATOM 646 C C . LEU A 1 82 ? 0.144 -4.775 6.410 1.00 97.75 82 LEU A C 1
ATOM 648 O O . LEU A 1 82 ? 1.113 -4.356 7.048 1.00 97.75 82 LEU A O 1
ATOM 652 N N . THR A 1 83 ? 0.211 -5.853 5.632 1.00 96.38 83 THR A N 1
ATOM 653 C CA . THR A 1 83 ? 1.424 -6.678 5.545 1.00 96.38 83 THR A CA 1
ATOM 654 C C . THR A 1 83 ? 1.813 -7.017 4.111 1.00 96.38 83 THR A C 1
ATOM 656 O O . THR A 1 83 ? 0.963 -7.172 3.234 1.00 96.38 83 THR A O 1
ATOM 659 N N . SER A 1 84 ? 3.121 -7.138 3.894 1.00 93.19 84 SER A N 1
ATOM 660 C CA . SER A 1 84 ? 3.744 -7.730 2.714 1.00 93.19 84 SER A CA 1
ATOM 661 C C . SER A 1 84 ? 4.497 -8.984 3.152 1.00 93.19 84 SER A C 1
ATOM 663 O O . SER A 1 84 ? 5.225 -8.947 4.143 1.00 93.19 84 SER A O 1
ATOM 665 N N . GLU A 1 85 ? 4.293 -10.093 2.452 1.00 90.00 85 GLU A N 1
ATOM 666 C CA . GLU A 1 85 ? 4.868 -11.401 2.766 1.00 90.00 85 GLU A CA 1
ATOM 667 C C . GLU A 1 85 ? 5.580 -11.985 1.541 1.00 90.00 85 GLU A C 1
ATOM 669 O O . GLU A 1 85 ? 5.284 -11.631 0.399 1.00 90.00 85 GLU A O 1
ATOM 674 N N . GLY A 1 86 ? 6.539 -12.879 1.780 1.00 83.19 86 GLY A N 1
ATOM 675 C CA . GLY A 1 86 ? 7.377 -13.482 0.744 1.00 83.19 86 GLY A CA 1
ATOM 676 C C . GLY A 1 86 ? 8.863 -13.211 0.964 1.00 83.19 86 GLY A C 1
ATOM 677 O O . GLY A 1 86 ? 9.266 -12.587 1.944 1.00 83.19 86 GLY A O 1
ATOM 678 N N . TRP A 1 87 ? 9.696 -13.711 0.054 1.00 77.12 87 TRP A N 1
ATOM 679 C CA . TRP A 1 87 ? 11.153 -13.679 0.214 1.00 77.12 87 TRP A CA 1
ATOM 680 C C . TRP A 1 87 ? 11.742 -12.343 -0.255 1.00 77.12 87 TRP A C 1
ATOM 682 O O . TRP A 1 87 ? 12.723 -11.858 0.305 1.00 77.12 87 TRP A O 1
ATOM 692 N N . SER A 1 88 ? 11.116 -11.722 -1.262 1.00 78.50 88 SER A N 1
ATOM 693 C CA . SER A 1 88 ? 11.494 -10.416 -1.814 1.00 78.50 88 SER A CA 1
ATOM 694 C C . SER A 1 88 ? 10.354 -9.398 -1.692 1.00 78.50 88 SER A C 1
ATOM 696 O O . SER A 1 88 ? 9.728 -8.974 -2.668 1.00 78.50 88 SER A O 1
ATOM 698 N N . THR A 1 89 ? 10.041 -8.996 -0.463 1.00 81.75 89 THR A N 1
ATOM 699 C CA . THR A 1 89 ? 9.019 -7.972 -0.218 1.00 81.75 89 THR A CA 1
ATOM 700 C C . THR A 1 89 ? 9.555 -6.595 -0.610 1.00 81.75 89 THR A C 1
ATOM 702 O O . THR A 1 89 ? 10.489 -6.077 0.002 1.00 81.75 89 THR A O 1
ATOM 705 N N . CYS A 1 90 ? 8.968 -5.997 -1.641 1.00 88.75 90 CYS A N 1
ATOM 706 C CA . CYS A 1 90 ? 9.209 -4.604 -2.025 1.00 88.75 90 CYS A CA 1
ATOM 707 C C . CYS A 1 90 ? 7.914 -3.935 -2.506 1.00 88.75 90 CYS A C 1
ATOM 709 O O . CYS A 1 90 ? 7.906 -3.114 -3.432 1.00 88.75 90 CYS A O 1
ATOM 711 N N . SER A 1 91 ? 6.800 -4.307 -1.872 1.00 93.75 91 SER A N 1
ATOM 712 C CA . SER A 1 91 ? 5.519 -3.634 -2.048 1.00 93.75 91 SER A CA 1
ATOM 713 C C . SER A 1 91 ? 5.652 -2.152 -1.712 1.00 93.75 91 SER A C 1
ATOM 715 O O . SER A 1 91 ? 6.331 -1.772 -0.759 1.00 93.75 91 SER A O 1
ATOM 717 N N . PHE A 1 92 ? 5.031 -1.305 -2.530 1.00 95.38 92 PHE A N 1
ATOM 718 C CA . PHE A 1 92 ? 5.117 0.157 -2.458 1.00 95.38 92 PHE A CA 1
ATOM 719 C C . PHE A 1 92 ? 6.528 0.735 -2.637 1.00 95.38 92 PHE A C 1
ATOM 721 O O . PHE A 1 92 ? 6.772 1.907 -2.342 1.00 95.38 92 PHE A O 1
ATOM 728 N N . ARG A 1 93 ? 7.483 -0.045 -3.149 1.00 94.62 93 ARG A N 1
ATOM 729 C CA . ARG A 1 93 ? 8.731 0.517 -3.671 1.00 94.62 93 ARG A CA 1
ATOM 730 C C . ARG A 1 93 ? 8.422 1.352 -4.919 1.00 94.62 93 ARG A C 1
ATOM 732 O O . ARG A 1 93 ? 7.507 1.013 -5.662 1.00 94.62 93 ARG A O 1
ATOM 739 N N . PHE A 1 94 ? 9.184 2.426 -5.136 1.00 96.31 94 PHE A N 1
ATOM 740 C CA . PHE A 1 94 ? 9.022 3.394 -6.237 1.00 96.31 94 PHE A CA 1
ATOM 741 C C . PHE A 1 94 ? 7.752 4.258 -6.206 1.00 96.31 94 PHE A C 1
ATOM 743 O O . PHE A 1 94 ? 7.536 5.035 -7.131 1.00 96.31 94 PHE A O 1
ATOM 750 N N . VAL A 1 95 ? 6.927 4.194 -5.156 1.00 96.00 95 VAL A N 1
ATOM 751 C CA . VAL A 1 95 ? 5.852 5.183 -4.998 1.00 96.00 95 VAL A CA 1
ATOM 752 C C . VAL A 1 95 ? 6.439 6.563 -4.696 1.00 96.00 95 VAL A C 1
ATOM 754 O O . VAL A 1 95 ? 7.359 6.671 -3.885 1.00 96.00 95 VAL A O 1
ATOM 757 N N . HIS A 1 96 ? 5.902 7.612 -5.323 1.00 96.50 96 HIS A N 1
ATOM 758 C CA . HIS A 1 96 ? 6.395 8.983 -5.166 1.00 96.50 96 HIS A CA 1
ATOM 759 C C . HIS A 1 96 ? 5.468 9.839 -4.307 1.00 96.50 96 HIS A C 1
ATOM 761 O O . HIS A 1 96 ? 5.951 10.595 -3.463 1.00 96.50 96 HIS A O 1
ATOM 767 N N . THR A 1 97 ? 4.155 9.719 -4.505 1.00 97.44 97 THR A N 1
ATOM 768 C CA . THR A 1 97 ? 3.140 10.466 -3.755 1.00 97.44 97 THR A CA 1
ATOM 769 C C . THR A 1 97 ? 2.308 9.510 -2.919 1.00 97.44 97 THR A C 1
ATOM 771 O O . THR A 1 97 ? 1.749 8.549 -3.440 1.00 97.44 97 THR A O 1
ATOM 774 N N . ILE A 1 98 ? 2.236 9.776 -1.619 1.00 97.81 98 ILE A N 1
ATOM 775 C CA . ILE A 1 98 ? 1.493 8.969 -0.658 1.00 97.81 98 ILE A CA 1
ATOM 776 C C . ILE A 1 98 ? 0.481 9.869 0.047 1.00 97.81 98 ILE A C 1
ATOM 778 O O . ILE A 1 98 ? 0.858 10.863 0.670 1.00 97.81 98 ILE A O 1
ATOM 782 N N . THR A 1 99 ? -0.790 9.495 -0.004 1.00 98.31 99 THR A N 1
ATOM 783 C CA . THR A 1 99 ? -1.861 10.120 0.773 1.00 98.31 99 THR A CA 1
ATOM 784 C C . THR A 1 99 ? -2.414 9.104 1.752 1.00 98.31 99 THR A C 1
ATOM 786 O O . THR A 1 99 ? -2.909 8.054 1.344 1.00 98.31 99 THR A O 1
ATOM 789 N N . VAL A 1 100 ? -2.334 9.422 3.043 1.00 97.94 100 VAL A N 1
ATOM 790 C CA . VAL A 1 100 ? -2.862 8.571 4.108 1.00 97.94 100 VAL A CA 1
ATOM 791 C C . VAL A 1 100 ? -3.779 9.368 5.009 1.00 97.94 100 VAL A C 1
ATOM 793 O O . VAL A 1 100 ? -3.387 10.383 5.585 1.00 97.94 100 VAL A O 1
ATOM 796 N N . GLU A 1 101 ? -5.007 8.888 5.143 1.00 98.25 101 GLU A N 1
ATOM 797 C CA . GLU A 1 101 ? -6.047 9.583 5.878 1.00 98.25 101 GLU A CA 1
ATOM 798 C C . GLU A 1 101 ? -6.925 8.602 6.655 1.00 98.25 101 GLU A C 1
ATOM 800 O O . GLU A 1 101 ? -7.438 7.633 6.097 1.00 98.25 101 GLU A O 1
ATOM 805 N N . ASN A 1 102 ? -7.129 8.881 7.944 1.00 97.88 102 ASN A N 1
ATOM 806 C CA . ASN A 1 102 ? -8.072 8.163 8.808 1.00 97.88 102 ASN A CA 1
ATOM 807 C C . ASN A 1 102 ? -7.909 6.624 8.787 1.00 97.88 102 ASN A C 1
ATOM 809 O O . ASN A 1 102 ? -8.802 5.886 8.360 1.00 97.88 102 ASN A O 1
ATOM 813 N N . LEU A 1 103 ? -6.784 6.143 9.330 1.00 98.12 103 LEU A N 1
ATOM 814 C CA . LEU A 1 103 ? -6.486 4.732 9.633 1.00 98.12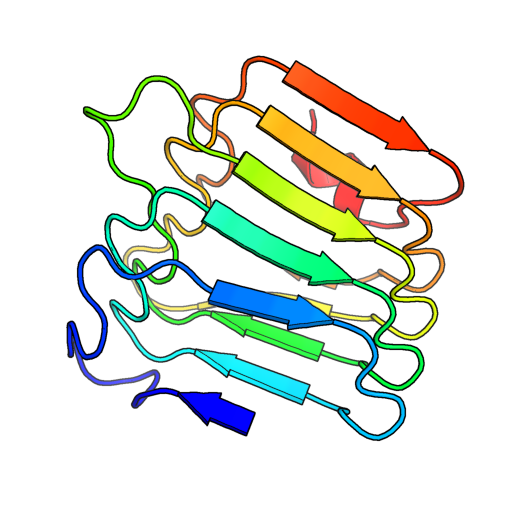 103 LEU A CA 1
ATOM 815 C C . LEU A 1 103 ? -6.342 4.478 11.159 1.00 98.12 103 LEU A C 1
ATOM 817 O O . LEU A 1 103 ? -5.339 3.910 11.600 1.00 98.12 103 LEU A O 1
ATOM 821 N N . PRO A 1 104 ? -7.298 4.906 12.007 1.00 98.25 104 PRO A N 1
ATOM 822 C CA . PRO A 1 104 ? -7.128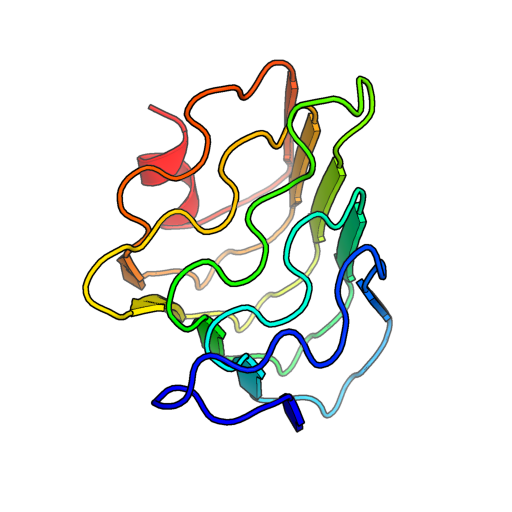 4.965 13.462 1.00 98.25 104 PRO A CA 1
ATOM 823 C C . PRO A 1 104 ? -6.893 3.611 14.146 1.00 98.25 104 PRO A C 1
ATOM 825 O O . PRO A 1 104 ? -6.294 3.576 15.218 1.00 98.25 104 PRO A O 1
ATOM 828 N N . SER A 1 105 ? -7.371 2.508 13.564 1.00 98.44 105 SER A N 1
ATOM 829 C CA . SER A 1 105 ? -7.253 1.163 14.147 1.00 98.44 105 SER A CA 1
ATOM 830 C C . SER A 1 105 ? -6.046 0.368 13.652 1.00 98.44 105 SER A C 1
ATOM 832 O O . SER A 1 105 ? -5.858 -0.780 14.068 1.00 98.44 105 SER A O 1
ATOM 834 N N . LEU A 1 106 ? -5.213 0.950 12.785 1.00 98.44 106 LEU A N 1
ATOM 835 C CA . LEU A 1 106 ? -4.076 0.242 12.218 1.00 98.44 106 LEU A CA 1
ATOM 836 C C . LEU A 1 106 ? -3.013 0.044 13.296 1.00 98.44 106 LEU A C 1
ATOM 838 O O . LEU A 1 106 ? -2.495 1.008 13.851 1.00 98.44 106 LEU A O 1
ATOM 842 N N . THR A 1 107 ? -2.684 -1.210 13.597 1.00 97.88 107 THR A N 1
ATOM 843 C CA . THR A 1 107 ? -1.772 -1.566 14.700 1.00 97.88 107 THR A CA 1
ATOM 844 C C . THR A 1 107 ? -0.625 -2.452 14.245 1.00 97.88 107 THR A C 1
ATOM 846 O O . THR A 1 107 ? 0.475 -2.350 14.782 1.00 97.88 107 THR A O 1
ATOM 849 N N . ARG A 1 108 ? -0.849 -3.300 13.236 1.00 97.62 108 ARG A N 1
ATOM 850 C CA . ARG A 1 108 ? 0.179 -4.178 12.679 1.00 97.62 108 ARG A CA 1
ATOM 851 C C . ARG A 1 108 ? 0.545 -3.737 11.273 1.00 97.62 108 ARG A C 1
ATOM 853 O O . ARG A 1 108 ? -0.256 -3.873 10.348 1.00 97.62 108 ARG A O 1
ATOM 860 N N . VAL A 1 109 ? 1.786 -3.294 11.116 1.00 96.50 109 VAL A N 1
ATOM 861 C CA . VAL A 1 109 ? 2.395 -3.037 9.813 1.00 96.50 109 VAL A CA 1
ATOM 862 C C . VAL A 1 109 ? 3.646 -3.887 9.650 1.00 96.50 109 VAL A C 1
ATOM 864 O O . VAL A 1 109 ? 4.473 -3.968 10.555 1.00 96.50 109 VAL A O 1
ATOM 867 N N . HIS A 1 110 ? 3.785 -4.538 8.502 1.00 94.88 110 HIS A N 1
ATOM 868 C CA . HIS A 1 110 ? 5.014 -5.235 8.135 1.00 94.88 110 HIS A CA 1
ATOM 869 C C . HIS A 1 110 ? 5.251 -5.054 6.643 1.00 94.88 110 HIS A C 1
ATOM 871 O O . HIS A 1 110 ? 4.628 -5.723 5.827 1.00 94.88 110 HIS A O 1
ATOM 877 N N . MET A 1 111 ? 6.099 -4.090 6.296 1.00 92.75 111 MET A N 1
ATOM 878 C CA . MET A 1 111 ? 6.311 -3.656 4.916 1.00 92.75 111 MET A CA 1
ATOM 879 C C . MET A 1 111 ? 7.807 -3.408 4.682 1.00 92.75 111 MET A C 1
ATOM 881 O O . MET A 1 111 ? 8.241 -2.254 4.643 1.00 92.75 111 MET A O 1
ATOM 885 N N . PRO A 1 112 ? 8.629 -4.469 4.589 1.00 90.56 112 PRO A N 1
ATOM 886 C CA . PRO A 1 112 ? 10.064 -4.306 4.393 1.00 90.56 112 PRO A CA 1
ATOM 887 C C . PRO A 1 112 ? 10.332 -3.611 3.056 1.00 90.56 112 PRO A C 1
ATOM 889 O O . PRO A 1 112 ? 9.670 -3.899 2.060 1.00 90.56 112 PRO A O 1
ATOM 892 N N . TRP A 1 113 ? 11.304 -2.694 3.035 1.00 90.44 113 TRP A N 1
ATOM 893 C CA . TRP A 1 113 ? 11.736 -1.963 1.831 1.00 90.44 113 TRP A CA 1
ATOM 894 C C . TRP A 1 113 ? 10.657 -1.107 1.140 1.00 90.44 113 TRP A C 1
ATOM 896 O O . TRP A 1 113 ? 10.884 -0.602 0.035 1.00 90.44 113 TRP A O 1
ATOM 906 N N . ALA A 1 114 ? 9.498 -0.910 1.773 1.00 92.62 114 ALA A N 1
ATOM 907 C CA . ALA A 1 114 ? 8.471 -0.011 1.270 1.00 92.62 114 ALA A CA 1
ATOM 908 C C . ALA A 1 114 ? 8.958 1.444 1.280 1.00 92.62 114 ALA A C 1
ATOM 910 O O . ALA A 1 114 ? 9.805 1.837 2.082 1.00 92.62 114 ALA A O 1
ATOM 911 N N . PHE A 1 115 ? 8.407 2.257 0.378 1.00 93.56 115 PHE A N 1
ATOM 912 C CA . PHE A 1 115 ? 8.598 3.710 0.360 1.00 93.56 115 PHE A CA 1
ATOM 913 C C . PHE A 1 115 ? 10.043 4.215 0.187 1.00 93.56 115 PHE A C 1
ATOM 915 O O . PHE A 1 115 ? 10.314 5.383 0.451 1.00 93.56 115 PHE A O 1
ATOM 922 N N . GLN A 1 116 ? 10.963 3.387 -0.319 1.00 92.44 116 GLN A N 1
ATOM 923 C CA . GLN A 1 116 ? 12.373 3.756 -0.530 1.00 92.44 116 GLN A CA 1
ATOM 924 C C . GLN A 1 116 ? 12.578 5.004 -1.417 1.00 92.44 116 GLN A C 1
ATOM 926 O O . GLN A 1 116 ? 13.601 5.671 -1.307 1.00 92.44 116 GLN A O 1
ATOM 931 N N . TYR A 1 117 ? 11.613 5.323 -2.285 1.00 93.19 117 TYR A N 1
ATOM 932 C CA . TYR A 1 117 ? 11.676 6.448 -3.228 1.00 93.19 117 TYR A CA 1
ATOM 933 C C . TYR A 1 117 ? 10.531 7.454 -3.012 1.00 93.19 117 TYR A C 1
ATOM 935 O O . TYR A 1 117 ? 10.176 8.189 -3.929 1.00 93.19 117 TYR A O 1
ATOM 943 N N . LYS A 1 118 ? 9.922 7.483 -1.815 1.00 93.25 118 LYS A N 1
ATOM 944 C CA . LYS A 1 118 ? 8.845 8.436 -1.499 1.00 93.25 118 LYS A CA 1
ATOM 945 C C . LYS A 1 118 ? 9.347 9.881 -1.611 1.00 93.25 118 LYS A C 1
ATOM 947 O O . LYS A 1 118 ? 10.407 10.202 -1.085 1.00 93.25 118 LYS A O 1
ATOM 952 N N . ASN A 1 119 ? 8.552 10.753 -2.232 1.00 93.00 119 ASN A N 1
ATOM 953 C CA . ASN A 1 119 ? 8.866 12.180 -2.385 1.00 93.00 119 ASN A CA 1
ATOM 954 C C . ASN A 1 119 ? 7.899 13.065 -1.595 1.00 93.00 119 ASN A C 1
ATOM 956 O O . ASN A 1 119 ? 8.313 13.983 -0.892 1.00 93.00 119 ASN A O 1
ATOM 960 N N . ARG A 1 120 ? 6.593 12.816 -1.730 1.00 95.69 120 ARG A N 1
ATOM 961 C CA . ARG A 1 120 ? 5.532 13.611 -1.108 1.00 95.69 120 ARG A CA 1
ATOM 962 C C . ARG A 1 120 ? 4.652 12.713 -0.264 1.00 95.69 120 ARG A C 1
ATOM 964 O O . ARG A 1 120 ? 4.148 11.705 -0.749 1.00 95.69 120 ARG A O 1
ATOM 971 N N . VAL A 1 121 ? 4.444 13.113 0.982 1.00 96.75 121 VAL A N 1
ATOM 972 C CA . VAL A 1 121 ? 3.558 12.412 1.908 1.00 96.75 121 VAL A CA 1
ATOM 973 C C . VAL A 1 121 ? 2.570 13.416 2.479 1.00 96.75 121 VAL A C 1
ATOM 975 O O . VAL A 1 121 ? 2.968 14.433 3.041 1.00 96.75 121 VAL A O 1
ATOM 978 N N . SER A 1 122 ? 1.283 13.133 2.315 1.00 97.62 122 SER A N 1
ATOM 979 C CA . SER A 1 122 ? 0.188 13.885 2.915 1.00 97.62 122 SER A CA 1
ATOM 980 C C . SER A 1 122 ? -0.498 13.001 3.948 1.00 97.62 122 SER A C 1
ATOM 982 O O . SER A 1 122 ? -0.940 11.896 3.630 1.00 97.62 122 SER A O 1
ATOM 984 N N . VAL A 1 123 ? -0.549 13.482 5.188 1.00 97.50 123 VAL A N 1
ATOM 985 C CA . VAL A 1 123 ? -1.155 12.785 6.324 1.00 97.50 123 VAL A CA 1
ATOM 986 C C . VAL A 1 123 ? -2.288 13.639 6.869 1.00 97.50 123 VAL A C 1
ATOM 988 O O . VAL A 1 123 ? -2.102 14.830 7.109 1.00 97.50 123 VAL A O 1
ATOM 991 N N . THR A 1 124 ? -3.463 13.047 7.062 1.00 97.62 124 THR A N 1
ATOM 992 C CA . THR A 1 124 ? -4.624 13.717 7.666 1.00 97.62 124 THR A CA 1
ATOM 993 C C . THR A 1 124 ? -5.305 12.795 8.678 1.00 97.62 124 THR A C 1
ATOM 995 O O . THR A 1 124 ? -5.541 11.617 8.415 1.00 97.62 124 THR A O 1
ATOM 998 N N . GLY A 1 125 ? -5.618 13.324 9.863 1.00 96.50 125 GLY A N 1
ATOM 999 C CA . GLY A 1 125 ? -6.226 12.546 10.944 1.00 96.50 125 GLY A CA 1
ATOM 1000 C C . GLY A 1 125 ? -5.282 11.510 11.567 1.00 96.50 125 GLY A C 1
ATOM 1001 O O . GLY A 1 125 ? -4.058 11.624 11.496 1.00 96.50 125 GLY A O 1
ATOM 1002 N N . ASN A 1 126 ? -5.857 10.501 12.226 1.00 97.12 126 ASN A N 1
ATOM 1003 C CA . ASN A 1 126 ? -5.096 9.426 12.866 1.00 97.12 126 ASN A CA 1
ATOM 1004 C C . ASN A 1 126 ? -4.775 8.325 11.846 1.00 97.12 126 ASN A C 1
ATOM 1006 O O . ASN A 1 126 ? -5.693 7.729 11.290 1.00 97.12 126 ASN A O 1
ATOM 1010 N N . ILE A 1 127 ? -3.489 8.033 11.636 1.00 97.44 127 ILE A N 1
ATOM 1011 C CA . ILE A 1 127 ? -3.009 7.008 10.692 1.00 97.44 127 ILE A CA 1
ATOM 1012 C C . ILE A 1 127 ? -2.451 5.741 11.369 1.00 97.44 127 ILE A C 1
ATOM 1014 O O . ILE A 1 127 ? -1.892 4.872 10.698 1.00 97.44 127 ILE A O 1
ATOM 1018 N N . GLY A 1 128 ? -2.583 5.635 12.693 1.00 96.94 128 GLY A N 1
ATOM 1019 C CA . GLY A 1 128 ? -2.164 4.475 13.475 1.00 96.94 128 GLY A CA 1
ATOM 1020 C C . GLY A 1 128 ? -0.701 4.086 13.249 1.00 96.94 128 GLY A C 1
ATOM 1021 O O . GLY A 1 128 ? 0.184 4.927 13.075 1.00 96.94 128 GLY A O 1
ATOM 1022 N N . ALA A 1 129 ? -0.451 2.781 13.208 1.00 97.06 129 ALA A N 1
ATOM 1023 C CA . ALA A 1 129 ? 0.867 2.201 12.989 1.00 97.06 129 ALA A CA 1
ATOM 1024 C C . ALA A 1 129 ? 1.450 2.497 11.596 1.00 97.06 129 ALA A C 1
ATOM 1026 O O . ALA A 1 129 ? 2.629 2.244 11.383 1.00 97.06 129 ALA A O 1
ATOM 1027 N N . PHE A 1 130 ? 0.695 3.080 10.651 1.00 95.25 130 PHE A N 1
ATOM 1028 C CA . PHE A 1 130 ? 1.286 3.523 9.382 1.00 95.25 130 PHE A CA 1
ATOM 1029 C C . PHE A 1 130 ? 2.390 4.565 9.601 1.00 95.25 130 PHE A C 1
ATOM 1031 O O . PHE A 1 130 ? 3.365 4.598 8.852 1.00 95.25 130 PHE A O 1
ATOM 1038 N N . ALA A 1 131 ? 2.268 5.391 10.647 1.00 94.25 131 ALA A N 1
ATOM 1039 C CA . ALA A 1 131 ? 3.241 6.432 10.961 1.00 94.25 131 ALA A CA 1
ATOM 1040 C C . ALA A 1 131 ? 4.673 5.889 11.125 1.00 94.25 131 ALA A C 1
ATOM 1042 O O . ALA A 1 131 ? 5.626 6.589 10.787 1.00 94.25 131 ALA A O 1
ATOM 1043 N N . SER A 1 132 ? 4.847 4.641 11.579 1.00 93.06 132 SER A N 1
ATOM 1044 C CA . SER A 1 132 ? 6.178 4.042 11.740 1.00 93.06 132 SER A CA 1
ATOM 1045 C C . SER A 1 132 ? 6.864 3.707 10.412 1.00 93.06 132 SER A C 1
ATOM 1047 O O . SER A 1 132 ? 8.073 3.525 10.394 1.00 93.06 132 SER A O 1
ATOM 1049 N N . LEU A 1 133 ? 6.120 3.618 9.302 1.00 88.44 133 LEU A N 1
ATOM 1050 C CA . LEU A 1 133 ? 6.675 3.362 7.965 1.00 88.44 133 LEU A CA 1
ATOM 1051 C C . LEU A 1 133 ? 7.161 4.640 7.261 1.00 88.44 133 LEU A C 1
ATOM 1053 O O . LEU A 1 133 ? 7.769 4.572 6.192 1.00 88.44 133 LEU A O 1
ATOM 1057 N N . LEU A 1 134 ? 6.836 5.810 7.817 1.00 83.81 134 LEU A N 1
ATOM 1058 C CA . LEU A 1 134 ? 7.159 7.108 7.226 1.00 83.81 134 LEU A CA 1
ATOM 1059 C C . LEU A 1 134 ? 8.465 7.715 7.745 1.00 83.81 134 LEU A C 1
ATOM 1061 O O . LEU A 1 134 ? 8.916 8.701 7.158 1.00 83.81 134 LEU A O 1
ATOM 1065 N N . GLN A 1 135 ? 9.055 7.122 8.788 1.00 70.06 135 GLN A N 1
ATOM 1066 C CA . GLN A 1 135 ? 10.400 7.443 9.275 1.00 70.06 135 GLN A CA 1
ATOM 1067 C C . GLN A 1 135 ? 11.460 7.171 8.192 1.00 70.06 135 GLN A C 1
ATOM 1069 O O . GLN A 1 135 ? 12.525 7.814 8.275 1.00 70.06 135 GLN A O 1
#

Secondary structure (DSSP, 8-state):
-EES-TTS---TTTT--EEEE--TT--EEEE-TTTTTT-SEEEEE--TT--EEEE-TTTT---TT-TT-EEEEE--TT--EEEE-SSS--TTTT--EEEEE--TT--EEE-TTTTTT--EEEEES--GGGGGG--

pLDDT: mean 91.41, std 11.27, range [51.44, 98.75]

Sequence (135 aa):
MDIGCVDLLSCVFCFANLELRNLPKLKALRFGGDAFQRCNRLVLEDLPELTSIQMGERAFTFNAQEPHNELVLRNLPKLTTLTSEGWSTCSFRFVHTITVENLPSLTRVHMPWAFQYKNRVSVTGNIGAFASLLQ